Protein AF-A0A1Y5EM41-F1 (afdb_monomer_lite)

Sequence (152 aa):
MKKILISSCFLGERVRYNGVVKPLVNKLLQQWQKQGRLISICPEVISGLAVPRSPAEIDPNTKQVITIDSIDVTEQFAKGAKIALRLCQQHNIQLALLKESSPSCGSNTIYDGTFRQQKIIGEGVTTKLLREHGIIVFCENSIEELAAQIDK

Radius of gyration: 14.64 Å; chains: 1; bounding box: 35×31×38 Å

pLDDT: mean 97.43, std 2.23, range [81.0, 98.88]

InterPro domains:
  IPR007553 2-thiouracil desulfurase [PF04463] (4-141)

Foldseek 3Di:
DAAAEEECLQVQDQQEQASDRDHNDDPVVVVCVVVVRYDYADLLVVLPHDVNHAAWFQAPPPRFIAGPVRDTPRVSLLNSLVVSLVVCVVRVHQEYEFADQHLRGHQQWHAHRPPPRDIDGDGHNNNVSSVVVNRHYHYSVCVVVVVVPRVD

Organism: Colwellia psychrerythraea (NCBI:txid28229)

Structure (mmCIF, N/CA/C/O backbone):
data_AF-A0A1Y5EM41-F1
#
_entry.id   AF-A0A1Y5EM41-F1
#
loop_
_atom_site.group_PDB
_atom_site.id
_atom_site.type_symbol
_atom_site.label_atom_id
_atom_site.label_alt_id
_atom_site.label_comp_id
_atom_site.label_asym_id
_atom_site.label_entity_id
_atom_site.label_seq_id
_atom_site.pdbx_PDB_ins_code
_atom_site.Cartn_x
_atom_site.Cartn_y
_atom_site.Cartn_z
_atom_site.occupancy
_atom_site.B_iso_or_equiv
_atom_site.auth_seq_id
_atom_site.auth_comp_id
_atom_site.auth_asym_id
_atom_site.auth_atom_id
_atom_site.pdbx_PDB_model_num
ATOM 1 N N . MET A 1 1 ? -18.263 5.853 13.865 1.00 84.50 1 MET A N 1
ATOM 2 C CA . MET A 1 1 ? -17.061 5.017 14.082 1.00 84.50 1 MET A CA 1
ATOM 3 C C . MET A 1 1 ? -16.176 5.124 12.850 1.00 84.50 1 MET A C 1
ATOM 5 O O . MET A 1 1 ? -16.690 4.905 11.758 1.00 84.50 1 MET A O 1
ATOM 9 N N . LYS A 1 2 ? -14.903 5.513 13.003 1.00 94.12 2 LYS A N 1
ATOM 10 C CA . LY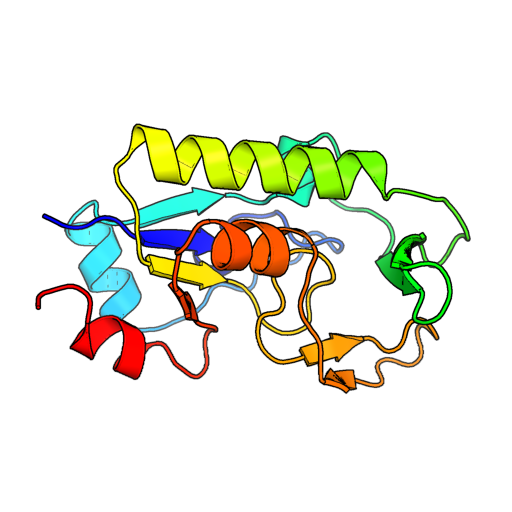S A 1 2 ? -13.991 5.701 11.863 1.00 94.12 2 LYS A CA 1
ATOM 11 C C . LYS A 1 2 ? -13.587 4.353 11.258 1.00 94.12 2 LYS A C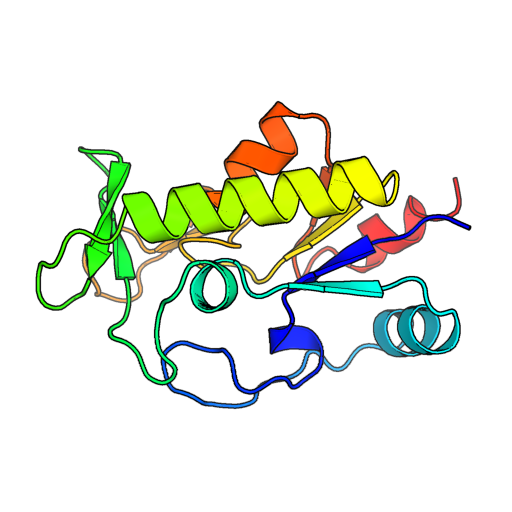 1
ATOM 13 O O . LYS A 1 2 ? -13.399 3.376 11.983 1.00 94.12 2 LYS A O 1
ATOM 18 N N . LYS A 1 3 ? -13.490 4.310 9.928 1.00 98.00 3 LYS A N 1
ATOM 19 C CA . LYS A 1 3 ? -13.042 3.143 9.158 1.00 98.00 3 LYS A CA 1
ATOM 20 C C . LYS A 1 3 ? -11.582 3.311 8.729 1.00 98.00 3 LYS A C 1
ATOM 22 O O . LYS A 1 3 ? -11.105 4.437 8.612 1.00 98.00 3 LYS A O 1
ATOM 27 N N . ILE A 1 4 ? -10.905 2.191 8.487 1.00 98.69 4 ILE A N 1
ATOM 28 C CA . ILE A 1 4 ? -9.518 2.109 8.019 1.00 98.69 4 ILE A CA 1
ATOM 29 C C . ILE A 1 4 ? -9.502 1.370 6.685 1.00 98.69 4 ILE A C 1
ATOM 31 O O . ILE A 1 4 ? -10.062 0.275 6.582 1.00 98.69 4 ILE A O 1
ATOM 35 N N . LEU A 1 5 ? -8.820 1.927 5.686 1.00 98.81 5 LEU A N 1
ATOM 36 C CA . LEU A 1 5 ? -8.478 1.173 4.483 1.00 98.81 5 LEU A CA 1
ATOM 37 C C . LEU A 1 5 ? -7.286 0.268 4.802 1.00 98.81 5 LEU A C 1
ATOM 39 O O . LEU A 1 5 ? -6.268 0.752 5.286 1.00 98.81 5 LEU A O 1
ATOM 43 N N . ILE A 1 6 ? -7.373 -1.029 4.527 1.00 98.75 6 ILE A N 1
ATOM 44 C CA . ILE A 1 6 ? -6.300 -1.970 4.858 1.00 98.75 6 ILE A CA 1
ATOM 45 C C . ILE A 1 6 ? -5.876 -2.817 3.663 1.00 98.75 6 ILE A C 1
ATOM 47 O O . ILE A 1 6 ? -6.703 -3.267 2.869 1.00 98.75 6 ILE A O 1
ATOM 51 N N . SER A 1 7 ? -4.572 -3.088 3.556 1.00 98.62 7 SER A N 1
ATOM 52 C CA . SER A 1 7 ? -4.078 -4.096 2.616 1.00 98.62 7 SER A CA 1
ATOM 53 C C . SER A 1 7 ? -4.638 -5.476 2.973 1.00 98.62 7 SER A C 1
ATOM 55 O O . SER A 1 7 ? -4.302 -6.049 4.004 1.00 98.62 7 SER A O 1
ATOM 57 N N . SER A 1 8 ? -5.455 -6.034 2.086 1.00 97.94 8 SER A N 1
ATOM 58 C CA . SER A 1 8 ? -6.081 -7.368 2.181 1.00 97.94 8 SER A CA 1
ATOM 59 C C . SER A 1 8 ? -5.104 -8.505 2.508 1.00 97.94 8 SER A C 1
ATOM 61 O O . SER A 1 8 ? -5.461 -9.443 3.218 1.00 97.94 8 SER A O 1
ATOM 63 N N . CYS A 1 9 ? -3.834 -8.405 2.091 1.00 96.94 9 CYS A N 1
ATOM 64 C CA . CYS A 1 9 ? -2.812 -9.389 2.462 1.00 96.94 9 CYS A CA 1
ATOM 65 C C . CYS A 1 9 ? -2.593 -9.493 3.982 1.00 96.94 9 CYS A C 1
ATOM 67 O O . CYS A 1 9 ? -2.224 -10.562 4.464 1.00 96.94 9 CYS A O 1
ATOM 69 N N . PHE A 1 10 ? -2.845 -8.422 4.745 1.00 98.06 10 PHE A N 1
ATOM 70 C CA . PHE A 1 10 ? -2.793 -8.450 6.208 1.00 98.06 10 PHE A CA 1
ATOM 71 C C . PHE A 1 10 ? -3.934 -9.249 6.830 1.00 98.06 10 PHE A C 1
ATOM 73 O O . PHE A 1 10 ? -3.749 -9.807 7.907 1.00 98.06 10 PHE A O 1
ATOM 80 N N . LEU A 1 11 ? -5.070 -9.357 6.140 1.00 97.12 11 LEU A N 1
ATOM 81 C CA . LEU A 1 11 ? -6.235 -10.122 6.586 1.00 97.12 11 LEU A CA 1
ATOM 82 C C . LEU A 1 11 ? -6.173 -11.602 6.186 1.00 97.12 11 LEU A C 1
ATOM 84 O O . LEU A 1 11 ? -7.120 -12.344 6.418 1.00 97.12 11 LEU A O 1
ATOM 88 N N . GLY A 1 12 ? -5.060 -12.045 5.594 1.00 96.00 12 GLY A N 1
ATOM 89 C CA . GLY A 1 12 ? -4.878 -13.433 5.172 1.00 96.00 12 GLY A CA 1
ATOM 90 C C . GLY A 1 12 ? -5.462 -13.752 3.796 1.00 96.00 12 GLY A C 1
ATOM 91 O O . GLY A 1 12 ? -5.488 -14.917 3.408 1.00 96.00 12 GLY A O 1
ATOM 92 N N . GLU A 1 13 ? -5.886 -12.746 3.028 1.00 96.38 13 GLU A N 1
ATOM 93 C CA . GLU A 1 13 ? -6.340 -12.966 1.657 1.00 96.38 13 GLU A CA 1
ATOM 94 C C . GLU A 1 13 ? -5.170 -13.384 0.746 1.00 96.38 13 GLU A C 1
ATOM 96 O O . GLU A 1 13 ? -4.042 -12.877 0.841 1.00 96.38 13 GLU A O 1
ATOM 101 N N . ARG A 1 14 ? -5.435 -14.313 -0.181 1.00 97.25 14 ARG A N 1
ATOM 102 C CA . ARG A 1 14 ? -4.441 -14.838 -1.127 1.00 97.25 14 ARG A CA 1
ATOM 103 C C . ARG A 1 14 ? -4.249 -13.883 -2.310 1.00 97.25 14 ARG A C 1
ATOM 105 O O . ARG A 1 14 ? -4.698 -14.161 -3.412 1.00 97.25 14 ARG A O 1
ATOM 112 N N . VAL A 1 15 ? -3.587 -12.751 -2.065 1.00 97.69 15 VAL A N 1
ATOM 113 C CA . VAL A 1 15 ? -3.473 -11.631 -3.033 1.00 97.69 15 VAL A CA 1
ATOM 114 C C . VAL A 1 15 ? -2.041 -11.167 -3.326 1.00 97.69 15 VAL A C 1
ATOM 116 O O . VAL A 1 15 ? -1.811 -10.352 -4.226 1.00 97.69 15 VAL A O 1
ATOM 119 N N . ARG A 1 16 ? -1.052 -11.667 -2.572 1.00 97.12 16 ARG A N 1
ATOM 120 C CA . ARG A 1 16 ? 0.370 -11.359 -2.808 1.00 97.12 16 ARG A CA 1
ATOM 121 C C . ARG A 1 16 ? 0.802 -11.874 -4.180 1.00 97.12 16 ARG A C 1
ATOM 123 O O . ARG A 1 16 ? 0.275 -12.879 -4.644 1.00 97.12 16 ARG A O 1
ATOM 130 N N . TYR A 1 17 ? 1.797 -11.227 -4.789 1.00 96.31 17 TYR A N 1
ATOM 131 C CA . TYR A 1 17 ? 2.265 -11.575 -6.137 1.00 96.31 17 TYR A CA 1
ATOM 132 C C . TYR A 1 17 ? 2.647 -13.060 -6.283 1.00 96.31 17 TYR A C 1
ATOM 134 O O . TYR A 1 17 ? 2.362 -13.676 -7.297 1.00 96.31 17 TYR A O 1
ATOM 142 N N . ASN A 1 18 ? 3.204 -13.669 -5.234 1.00 96.25 18 ASN A N 1
ATOM 143 C CA . ASN A 1 18 ? 3.599 -15.078 -5.202 1.00 96.25 18 ASN A CA 1
ATOM 144 C C . ASN A 1 18 ? 2.497 -16.031 -4.699 1.00 96.25 18 ASN A C 1
ATOM 146 O O . ASN A 1 18 ? 2.764 -17.201 -4.439 1.00 96.25 18 ASN A O 1
ATOM 150 N N . GLY A 1 19 ? 1.279 -15.536 -4.468 1.00 95.88 19 GLY A N 1
ATOM 151 C CA . GLY A 1 19 ? 0.164 -16.326 -3.946 1.00 95.88 19 GLY A CA 1
ATOM 152 C C . GLY A 1 19 ? 0.349 -16.846 -2.515 1.00 95.88 19 GLY A C 1
ATOM 153 O O . GLY A 1 19 ? -0.458 -17.666 -2.077 1.00 95.88 19 GLY A O 1
ATOM 154 N N . VAL A 1 20 ? 1.378 -16.394 -1.786 1.00 96.31 20 VAL A N 1
ATOM 155 C CA . VAL A 1 20 ? 1.611 -16.765 -0.383 1.00 96.31 20 VAL A CA 1
ATOM 156 C C . VAL 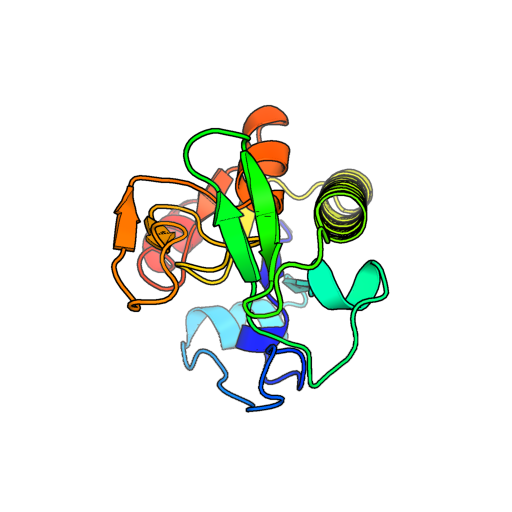A 1 20 ? 0.677 -15.971 0.522 1.00 96.31 20 VAL A C 1
ATOM 158 O O . VAL A 1 20 ? 0.607 -14.744 0.443 1.00 96.31 20 VAL A O 1
ATOM 161 N N . VAL A 1 21 ? 0.017 -16.664 1.443 1.00 96.44 21 VAL A N 1
ATOM 162 C CA . VAL A 1 21 ? -0.769 -16.050 2.516 1.00 96.44 21 VAL A CA 1
ATOM 163 C C . VAL A 1 21 ? 0.166 -15.713 3.678 1.00 96.44 21 VAL A C 1
ATOM 165 O O . VAL A 1 21 ? 0.844 -16.587 4.211 1.00 96.44 21 VAL A O 1
ATOM 168 N N . LYS A 1 22 ? 0.251 -14.430 4.048 1.00 93.94 22 LYS A N 1
ATOM 169 C CA . LYS A 1 22 ? 1.078 -13.952 5.168 1.00 93.94 22 LYS A CA 1
ATOM 170 C C . LYS A 1 22 ? 0.336 -12.839 5.925 1.00 93.94 22 LYS A C 1
ATOM 172 O O . LYS A 1 22 ? 0.613 -11.667 5.664 1.00 93.94 22 LYS A O 1
ATOM 177 N N . PRO A 1 23 ? -0.626 -13.194 6.797 1.00 96.00 23 PRO A N 1
ATOM 178 C CA . PRO A 1 23 ? -1.414 -12.221 7.544 1.00 96.00 23 PRO A CA 1
ATOM 179 C C . PRO A 1 23 ? -0.552 -11.448 8.545 1.00 96.00 23 PRO A C 1
ATOM 181 O O . PRO A 1 23 ? 0.485 -11.934 9.004 1.00 96.00 23 PRO A O 1
ATOM 184 N N . LEU A 1 24 ? -1.011 -10.252 8.911 1.00 96.50 24 LEU A N 1
ATOM 185 C CA . LEU A 1 24 ? -0.449 -9.494 10.023 1.00 96.50 24 LEU A CA 1
ATOM 186 C C . LEU A 1 24 ? -1.121 -9.963 11.313 1.00 96.50 24 LEU A C 1
ATOM 188 O O . LEU A 1 24 ? -2.324 -9.794 11.493 1.00 96.50 24 LEU A O 1
ATOM 192 N N . VAL A 1 25 ? -0.349 -10.546 12.226 1.00 95.62 25 VAL A N 1
ATOM 193 C CA . VAL A 1 25 ? -0.866 -10.986 13.527 1.00 95.62 25 VAL A CA 1
ATOM 194 C C . VAL A 1 25 ? -0.701 -9.847 14.530 1.00 95.62 25 VAL A C 1
ATOM 196 O O . VAL A 1 25 ? 0.394 -9.610 15.029 1.00 95.62 25 VAL A O 1
ATOM 199 N N . ASN A 1 26 ? -1.785 -9.124 14.814 1.00 96.81 26 ASN A N 1
ATOM 200 C CA . ASN A 1 26 ? -1.796 -8.029 15.787 1.00 96.81 26 ASN A CA 1
ATOM 201 C C . ASN A 1 26 ? -3.165 -7.932 16.497 1.00 96.81 26 ASN A C 1
ATOM 203 O O . ASN A 1 26 ? -4.211 -8.106 15.868 1.00 96.81 26 ASN A O 1
ATOM 207 N N . LYS A 1 27 ? -3.168 -7.654 17.811 1.00 97.06 27 LYS A N 1
ATOM 208 C CA . LYS A 1 27 ? -4.394 -7.557 18.629 1.00 97.06 27 LYS A CA 1
ATOM 209 C C . LYS A 1 27 ? -5.306 -6.397 18.207 1.00 97.06 27 LYS A C 1
ATOM 211 O O . LYS A 1 27 ? -6.520 -6.584 18.159 1.00 97.06 27 LYS A O 1
ATOM 216 N N . LEU A 1 28 ? -4.739 -5.241 17.855 1.00 97.12 28 LEU A N 1
ATOM 217 C CA . LEU A 1 28 ? -5.489 -4.079 17.361 1.00 97.12 28 LEU A CA 1
ATOM 218 C C . LEU A 1 28 ? -6.233 -4.422 16.074 1.00 97.12 28 LEU A C 1
ATOM 220 O O . LEU A 1 28 ? -7.410 -4.104 15.926 1.00 97.12 28 LEU A O 1
ATOM 224 N N . LEU A 1 29 ? -5.574 -5.154 15.173 1.00 96.69 29 LEU A N 1
ATOM 225 C CA . LEU A 1 29 ? -6.187 -5.583 13.924 1.00 96.69 29 LEU A CA 1
ATOM 226 C C . LEU A 1 29 ? -7.400 -6.494 14.168 1.00 96.69 29 LEU A C 1
ATOM 228 O O . LEU A 1 29 ? -8.464 -6.273 13.592 1.00 96.69 29 LEU A O 1
ATOM 232 N N . GLN A 1 30 ? -7.265 -7.475 15.068 1.00 96.38 30 GLN A N 1
ATOM 233 C CA . GLN A 1 30 ? -8.374 -8.353 15.461 1.00 96.38 30 GLN A CA 1
ATOM 234 C C . GLN A 1 30 ? -9.534 -7.566 16.085 1.00 96.38 30 GLN A C 1
ATOM 236 O O . GLN A 1 30 ? -10.701 -7.851 15.811 1.00 96.38 30 GLN A O 1
ATOM 241 N N . GLN A 1 31 ? -9.226 -6.568 16.914 1.00 97.12 31 GLN A N 1
ATOM 242 C CA . GLN A 1 31 ? -10.222 -5.683 17.507 1.00 97.12 31 GLN A CA 1
ATOM 243 C C . GLN A 1 31 ? -10.965 -4.879 16.432 1.00 97.12 31 GLN A C 1
ATOM 245 O O . GLN A 1 31 ? -12.194 -4.913 16.392 1.00 97.12 31 GLN A O 1
ATOM 250 N N . TRP A 1 32 ? -10.248 -4.206 15.530 1.00 97.81 32 TRP A N 1
ATOM 251 C CA . TRP A 1 32 ? -10.854 -3.424 14.450 1.00 97.81 32 TRP A CA 1
ATOM 252 C C . TRP A 1 32 ? -11.680 -4.284 13.493 1.00 97.81 32 TRP A C 1
ATOM 254 O O . TRP A 1 32 ? -12.716 -3.830 13.004 1.00 97.81 32 TRP A O 1
ATOM 264 N N . GLN A 1 33 ? -11.275 -5.537 13.267 1.00 96.69 33 GLN A N 1
ATOM 265 C CA . GLN A 1 33 ? -12.052 -6.496 12.489 1.00 96.69 33 GLN A CA 1
ATOM 266 C C . GLN A 1 33 ? -13.376 -6.848 13.182 1.00 96.69 33 GLN A C 1
ATOM 268 O O . GLN A 1 33 ? -14.425 -6.747 12.551 1.00 96.69 33 GLN A O 1
ATOM 273 N N . LYS A 1 34 ? -13.359 -7.183 14.482 1.00 97.31 34 LYS A N 1
ATOM 274 C CA . LYS A 1 34 ? -14.586 -7.444 15.267 1.00 97.31 34 LYS A CA 1
ATOM 275 C C . LYS A 1 34 ? -15.522 -6.237 15.314 1.00 97.31 34 LYS A C 1
ATOM 277 O O . LYS A 1 34 ? -16.734 -6.394 15.354 1.00 97.31 34 LYS A O 1
ATOM 282 N N . GLN A 1 35 ? -14.953 -5.037 15.299 1.00 97.00 35 GLN A N 1
ATOM 283 C CA . GLN A 1 35 ? -15.703 -3.786 15.263 1.00 97.00 35 GLN A CA 1
ATOM 284 C C . GLN A 1 35 ? -16.230 -3.439 13.861 1.00 97.00 35 GLN A C 1
ATOM 286 O O . GLN A 1 35 ? -16.968 -2.473 13.733 1.00 97.00 35 GLN A O 1
ATOM 291 N N . GLY A 1 36 ? -15.853 -4.157 12.797 1.00 97.31 36 GLY A N 1
ATOM 292 C CA . GLY A 1 36 ? -16.257 -3.810 11.428 1.00 97.31 36 GLY A CA 1
ATOM 293 C C . GLY A 1 36 ? -15.644 -2.498 10.915 1.00 97.31 36 GLY A C 1
ATOM 294 O O . GLY A 1 36 ? -16.241 -1.815 10.082 1.00 97.31 36 GLY A O 1
ATOM 295 N N . ARG A 1 37 ? -14.463 -2.111 11.421 1.00 97.88 37 ARG A N 1
ATOM 296 C CA . ARG A 1 37 ? -13.762 -0.872 11.028 1.00 97.88 37 ARG A CA 1
ATOM 297 C C . ARG A 1 37 ? -12.941 -1.012 9.746 1.00 97.88 37 ARG A C 1
ATOM 299 O O . ARG A 1 37 ? -12.524 -0.002 9.191 1.00 97.88 37 ARG A O 1
ATOM 306 N N . LEU A 1 38 ? -12.678 -2.230 9.285 1.00 98.38 38 LEU A N 1
ATOM 307 C CA . LEU A 1 38 ? -11.733 -2.486 8.199 1.00 98.38 38 LEU A CA 1
ATOM 308 C C . LEU A 1 38 ? -12.438 -2.563 6.844 1.00 98.38 38 LEU A C 1
ATOM 310 O O . LEU A 1 38 ? -13.368 -3.346 6.672 1.00 98.38 38 LEU A O 1
ATOM 314 N N . ILE A 1 39 ? -11.952 -1.785 5.878 1.00 98.56 39 ILE A N 1
ATOM 315 C CA . ILE A 1 39 ? -12.290 -1.913 4.458 1.00 98.56 39 ILE A CA 1
ATOM 316 C C . ILE A 1 39 ? -11.043 -2.437 3.747 1.00 98.56 39 ILE A C 1
ATOM 318 O O . ILE A 1 39 ? -10.033 -1.736 3.672 1.00 98.56 39 ILE A O 1
ATOM 322 N N . SER A 1 40 ? -11.080 -3.688 3.286 1.00 98.06 40 SER A N 1
ATOM 323 C CA . SER A 1 40 ? -9.918 -4.337 2.676 1.00 98.06 40 SER A CA 1
ATOM 324 C C . SER A 1 40 ? -9.793 -4.032 1.186 1.00 98.06 40 SER A C 1
ATOM 326 O O . SER A 1 40 ? -10.781 -3.845 0.477 1.00 98.06 40 SER A O 1
ATOM 328 N N . ILE A 1 41 ? -8.551 -3.970 0.706 1.00 98.62 41 ILE A N 1
ATOM 329 C CA . ILE A 1 41 ? -8.244 -3.842 -0.719 1.00 98.62 41 ILE A CA 1
ATOM 330 C C . ILE A 1 41 ? -6.903 -4.496 -1.059 1.00 98.62 41 ILE A C 1
ATOM 332 O O . ILE A 1 41 ? -5.950 -4.466 -0.280 1.00 98.62 41 ILE A O 1
ATOM 336 N N . CYS A 1 42 ? -6.800 -5.096 -2.243 1.00 98.62 42 CYS A N 1
ATOM 337 C CA . CYS A 1 42 ? -5.527 -5.277 -2.939 1.00 98.62 42 CYS A CA 1
ATOM 338 C C . CYS A 1 42 ? -5.573 -4.411 -4.204 1.00 98.62 42 CYS A C 1
ATOM 340 O O . CYS A 1 42 ? -6.293 -4.785 -5.132 1.00 98.62 42 CYS A O 1
ATOM 342 N N . PRO A 1 43 ? -4.851 -3.275 -4.266 1.00 98.50 43 PRO A N 1
ATOM 343 C CA . PRO A 1 43 ? -4.936 -2.379 -5.422 1.00 98.50 43 PRO A CA 1
ATOM 344 C C . PRO A 1 43 ? -4.536 -3.067 -6.734 1.00 98.50 43 PRO A C 1
ATOM 346 O O . PRO A 1 43 ? -5.129 -2.812 -7.774 1.00 98.50 43 PRO A O 1
ATOM 349 N N . GLU A 1 44 ? -3.579 -3.990 -6.664 1.00 98.50 44 GLU A N 1
ATOM 350 C CA . GLU A 1 44 ? -3.085 -4.769 -7.802 1.00 98.50 44 GLU A CA 1
ATOM 351 C C . GLU A 1 44 ? -4.137 -5.759 -8.334 1.00 98.50 44 GLU A C 1
ATOM 353 O O . GLU A 1 44 ? -4.366 -5.840 -9.536 1.00 98.50 44 GLU A O 1
ATOM 358 N N . VAL A 1 45 ? -4.821 -6.498 -7.453 1.00 98.44 45 VAL A N 1
ATOM 359 C CA . VAL A 1 45 ? -5.818 -7.498 -7.879 1.00 98.44 45 VAL A CA 1
ATOM 360 C C . VAL A 1 45 ? -7.107 -6.830 -8.349 1.00 98.44 45 VAL A C 1
ATOM 362 O O . VAL A 1 45 ? -7.641 -7.196 -9.392 1.00 98.44 45 VAL A O 1
ATOM 365 N N . ILE A 1 46 ? -7.591 -5.808 -7.633 1.00 97.94 46 ILE A N 1
ATOM 366 C CA . ILE A 1 46 ? -8.844 -5.124 -7.996 1.00 97.94 46 ILE A CA 1
ATOM 367 C C . ILE A 1 46 ? -8.736 -4.379 -9.336 1.00 97.94 46 ILE A C 1
ATOM 369 O O . ILE A 1 46 ? -9.746 -4.108 -9.985 1.00 97.94 46 ILE A O 1
ATOM 373 N N . SER A 1 47 ? -7.518 -4.043 -9.771 1.00 97.25 47 SER A N 1
ATOM 374 C CA . SER A 1 47 ? -7.286 -3.422 -11.073 1.00 97.25 47 SER A CA 1
ATOM 375 C C . SER A 1 47 ? -7.197 -4.421 -12.228 1.00 97.25 47 SER A C 1
ATOM 377 O O . SER A 1 47 ? -7.369 -3.998 -13.378 1.00 97.25 47 SER A O 1
ATOM 379 N N . GLY A 1 48 ? -7.034 -5.716 -11.930 1.00 96.69 48 GLY A N 1
ATOM 380 C CA . GLY A 1 48 ? -7.049 -6.817 -12.894 1.00 96.69 48 GLY A CA 1
ATOM 381 C C . GLY A 1 48 ? -5.784 -7.678 -12.925 1.00 96.69 48 GLY A C 1
ATOM 382 O O . GLY A 1 48 ? -5.705 -8.566 -13.770 1.00 96.69 48 GLY A O 1
ATOM 383 N N . LEU A 1 49 ? -4.790 -7.449 -12.054 1.00 97.31 49 LEU A N 1
ATOM 384 C CA . LEU A 1 49 ? -3.595 -8.300 -12.025 1.00 97.31 49 LEU A CA 1
ATOM 385 C C . LEU A 1 49 ? -3.889 -9.661 -11.380 1.00 97.31 49 LEU A C 1
ATOM 387 O O . LEU A 1 49 ? -4.607 -9.765 -10.385 1.00 97.31 49 LEU A O 1
ATOM 391 N N . ALA A 1 50 ? -3.282 -10.709 -11.936 1.00 97.62 50 ALA A N 1
ATOM 392 C CA . ALA A 1 50 ? -3.472 -12.082 -11.488 1.00 97.62 50 ALA A CA 1
ATOM 393 C C . ALA A 1 50 ? -2.822 -12.382 -10.120 1.00 97.62 50 ALA A C 1
ATOM 395 O O . ALA A 1 50 ? -2.020 -11.614 -9.565 1.00 97.62 50 ALA A O 1
ATOM 396 N N . VAL A 1 51 ? -3.170 -13.552 -9.581 1.00 97.31 51 VAL A N 1
ATOM 397 C CA . VAL A 1 51 ? -2.477 -14.193 -8.462 1.00 97.31 51 VAL A CA 1
ATOM 398 C C . VAL A 1 51 ? -2.213 -15.659 -8.842 1.00 97.31 51 VAL A C 1
ATOM 400 O O . VAL A 1 51 ? -3.175 -16.417 -8.961 1.00 97.31 51 VAL A O 1
ATOM 403 N N . PRO A 1 52 ? -0.950 -16.095 -9.001 1.00 97.12 52 PRO A N 1
ATOM 404 C CA . PRO A 1 52 ? 0.272 -15.299 -8.901 1.00 97.12 52 PRO A CA 1
ATOM 405 C C . PRO A 1 52 ? 0.456 -14.326 -10.084 1.00 97.12 52 PRO A C 1
ATOM 407 O O . PRO A 1 52 ? -0.245 -14.408 -11.088 1.00 97.12 52 PRO A O 1
ATOM 410 N N . ARG A 1 53 ? 1.407 -13.400 -9.947 1.00 97.75 53 ARG A N 1
ATOM 411 C CA . ARG A 1 53 ? 1.879 -12.461 -10.980 1.00 97.75 53 ARG A CA 1
ATOM 412 C C . ARG A 1 53 ? 3.373 -12.198 -10.798 1.00 97.75 53 ARG A C 1
ATOM 414 O O . ARG A 1 53 ? 3.894 -12.374 -9.692 1.00 97.75 53 ARG A O 1
ATOM 421 N N . SER A 1 54 ? 4.037 -11.741 -11.853 1.00 97.69 54 SER A N 1
ATOM 422 C CA . SER A 1 54 ? 5.445 -11.349 -11.793 1.00 97.69 54 SER A CA 1
ATOM 423 C C . SER A 1 54 ? 5.667 -10.221 -10.773 1.00 97.69 54 SER A C 1
ATOM 425 O O . SER A 1 54 ? 4.820 -9.327 -10.659 1.00 97.69 54 SER A O 1
ATOM 427 N N . PRO A 1 55 ? 6.779 -10.241 -10.009 1.00 97.75 55 PRO A N 1
ATOM 428 C CA . PRO A 1 55 ? 7.189 -9.103 -9.194 1.00 97.75 55 PRO A CA 1
ATOM 429 C C . PRO A 1 55 ? 7.296 -7.844 -10.051 1.00 97.75 55 PRO A C 1
ATOM 431 O O . PRO A 1 55 ? 7.757 -7.914 -11.190 1.00 97.75 55 PRO A O 1
ATOM 434 N N . ALA A 1 56 ? 6.911 -6.707 -9.483 1.00 98.44 56 ALA A N 1
ATOM 435 C CA . ALA A 1 56 ? 7.062 -5.406 -10.110 1.00 98.44 56 ALA A CA 1
ATOM 436 C C . ALA A 1 56 ? 7.722 -4.424 -9.144 1.00 98.44 56 ALA A C 1
ATOM 438 O O . ALA A 1 56 ? 7.540 -4.526 -7.928 1.00 98.44 56 ALA A O 1
ATOM 439 N N . GLU A 1 57 ? 8.477 -3.481 -9.690 1.00 98.69 57 GLU A N 1
ATOM 440 C CA . GLU A 1 57 ? 9.139 -2.404 -8.959 1.00 98.69 57 GLU A CA 1
ATOM 441 C C . GLU A 1 57 ? 8.901 -1.076 -9.691 1.00 98.69 57 GLU A C 1
ATOM 443 O O . GLU A 1 57 ? 8.537 -1.055 -10.868 1.00 98.69 57 GLU A O 1
ATOM 448 N N . ILE A 1 58 ? 9.035 0.040 -8.974 1.00 98.62 58 ILE A N 1
ATOM 449 C CA . ILE A 1 58 ? 8.913 1.372 -9.575 1.00 98.62 58 ILE A CA 1
ATOM 450 C C . ILE A 1 58 ? 10.281 1.742 -10.140 1.00 98.62 58 ILE A C 1
ATOM 452 O O . ILE A 1 58 ? 11.254 1.788 -9.389 1.00 98.62 58 ILE A O 1
ATOM 456 N N . ASP A 1 59 ? 10.351 2.047 -11.432 1.00 97.62 59 ASP A N 1
ATOM 457 C CA . ASP A 1 59 ? 11.570 2.558 -12.048 1.00 97.62 59 ASP A CA 1
ATOM 458 C C . ASP A 1 59 ? 11.919 3.934 -11.440 1.00 97.62 59 ASP A C 1
ATOM 460 O O . ASP A 1 59 ? 11.089 4.857 -11.450 1.00 97.62 59 ASP A O 1
ATOM 464 N N . PRO A 1 60 ? 13.133 4.115 -10.890 1.00 94.19 60 PRO A N 1
ATOM 465 C CA . PRO A 1 60 ? 13.497 5.343 -10.195 1.00 94.19 60 PRO A CA 1
ATOM 466 C C . PRO A 1 60 ? 13.596 6.559 -11.126 1.00 94.19 60 PRO A C 1
ATOM 468 O O . PRO A 1 60 ? 13.420 7.684 -10.647 1.00 94.19 60 PRO A O 1
ATOM 471 N N . ASN A 1 61 ? 13.824 6.355 -12.424 1.00 95.06 61 ASN A N 1
ATOM 472 C CA . ASN A 1 61 ? 14.000 7.406 -13.422 1.00 95.06 61 ASN A CA 1
ATOM 473 C C . ASN A 1 61 ? 12.671 7.778 -14.086 1.00 95.06 61 ASN A C 1
ATOM 475 O O . ASN A 1 61 ? 12.325 8.956 -14.143 1.00 95.06 61 ASN A O 1
ATOM 479 N N . THR A 1 62 ? 11.908 6.788 -14.560 1.00 96.62 62 THR A N 1
ATOM 480 C CA . THR A 1 62 ? 10.674 7.019 -15.333 1.00 96.62 62 THR A CA 1
ATOM 481 C C . THR A 1 62 ? 9.417 7.066 -14.471 1.00 96.62 62 THR A C 1
ATOM 483 O O . THR A 1 62 ? 8.393 7.582 -14.912 1.00 96.62 62 THR A O 1
ATOM 486 N N . LYS A 1 63 ? 9.483 6.548 -13.236 1.00 96.25 63 LYS A N 1
ATOM 487 C CA . LYS A 1 63 ? 8.340 6.349 -12.324 1.00 96.25 63 LYS A CA 1
ATOM 488 C C . LYS A 1 63 ? 7.289 5.358 -12.836 1.00 96.25 63 LYS A C 1
ATOM 490 O O . LYS A 1 63 ? 6.222 5.252 -12.231 1.00 96.25 63 LYS A O 1
ATOM 495 N N . GLN A 1 64 ? 7.584 4.625 -13.908 1.00 98.44 64 GLN A N 1
ATOM 496 C CA . GLN A 1 64 ? 6.752 3.516 -14.368 1.00 98.44 64 GLN A CA 1
ATOM 497 C C . GLN A 1 64 ? 6.844 2.344 -13.393 1.00 98.44 64 GLN A C 1
ATOM 499 O O . GLN A 1 64 ? 7.844 2.173 -12.698 1.00 98.44 64 GLN A O 1
ATOM 504 N N . VAL A 1 65 ? 5.801 1.522 -13.348 1.00 98.62 65 VAL A N 1
ATOM 505 C CA . VAL A 1 65 ? 5.818 0.252 -12.623 1.00 98.62 65 VAL A CA 1
ATOM 506 C C . VAL A 1 65 ? 6.128 -0.849 -13.623 1.00 98.62 65 VAL A C 1
ATOM 508 O O . VAL A 1 65 ? 5.294 -1.167 -14.468 1.00 98.62 65 VAL A O 1
ATOM 511 N N . ILE A 1 66 ? 7.325 -1.419 -13.527 1.00 98.56 66 ILE A N 1
ATOM 512 C CA . ILE A 1 66 ? 7.839 -2.411 -14.472 1.00 98.56 66 ILE A CA 1
ATOM 513 C C . ILE A 1 66 ? 7.947 -3.760 -13.763 1.00 98.56 66 ILE A C 1
ATOM 515 O O . ILE A 1 66 ? 8.343 -3.830 -12.599 1.00 98.56 66 ILE A O 1
ATOM 519 N N . THR A 1 67 ? 7.563 -4.845 -14.433 1.00 98.50 67 THR A N 1
ATOM 520 C CA . THR A 1 67 ? 7.759 -6.208 -13.920 1.00 98.50 67 THR A CA 1
ATOM 521 C C . THR A 1 67 ? 9.195 -6.681 -14.121 1.00 98.50 67 THR A C 1
ATOM 523 O O . THR A 1 67 ? 9.889 -6.182 -14.999 1.00 98.50 67 THR A O 1
ATOM 526 N N . ILE A 1 68 ? 9.614 -7.736 -13.417 1.00 97.81 68 ILE A N 1
ATOM 527 C CA . ILE A 1 68 ? 10.926 -8.369 -13.659 1.00 97.81 68 ILE A CA 1
ATOM 528 C C . ILE A 1 68 ? 11.096 -8.863 -15.108 1.00 97.81 68 ILE A C 1
ATOM 530 O O . ILE A 1 68 ? 12.206 -8.894 -15.625 1.00 97.81 68 ILE A O 1
ATOM 534 N N . ASP A 1 69 ? 9.985 -9.180 -15.780 1.00 97.25 69 ASP A N 1
ATOM 535 C CA . ASP A 1 69 ? 9.945 -9.574 -17.194 1.00 97.25 69 ASP A CA 1
ATOM 536 C C . ASP A 1 69 ? 9.901 -8.372 -18.167 1.00 97.25 69 ASP A C 1
ATOM 538 O O . ASP A 1 69 ? 9.555 -8.529 -19.335 1.00 97.25 69 ASP A O 1
ATOM 542 N N . SER A 1 70 ? 10.211 -7.158 -17.692 1.00 97.38 70 SER A N 1
ATOM 543 C CA . SER A 1 70 ? 10.228 -5.907 -18.472 1.00 97.38 70 SER A CA 1
ATOM 544 C C . SER A 1 70 ? 8.879 -5.483 -19.075 1.00 97.38 70 SER A C 1
ATOM 546 O O . SER A 1 70 ? 8.836 -4.803 -20.100 1.00 97.38 70 SER A O 1
ATOM 548 N N . ILE A 1 71 ? 7.765 -5.860 -18.444 1.00 98.12 71 ILE A N 1
ATOM 549 C CA . ILE A 1 71 ? 6.413 -5.456 -18.845 1.00 98.12 71 ILE A CA 1
ATOM 550 C C . ILE A 1 71 ? 6.008 -4.214 -18.049 1.00 98.12 71 ILE A C 1
ATOM 552 O O . ILE A 1 71 ? 6.094 -4.204 -16.820 1.00 98.12 71 ILE A O 1
ATOM 556 N N . ASP A 1 72 ? 5.526 -3.182 -18.741 1.00 98.44 72 ASP A N 1
ATOM 557 C CA . ASP A 1 72 ? 4.936 -2.004 -18.103 1.00 98.44 72 ASP A CA 1
ATOM 558 C C . ASP A 1 72 ? 3.519 -2.323 -17.597 1.00 98.44 72 ASP A C 1
ATOM 560 O O . ASP A 1 72 ? 2.627 -2.684 -18.367 1.00 98.44 72 ASP A O 1
ATOM 564 N N . VAL A 1 73 ? 3.322 -2.200 -16.283 1.00 98.50 73 VAL A N 1
ATOM 565 C CA . VAL A 1 73 ? 2.041 -2.406 -15.589 1.00 98.50 73 VAL A CA 1
ATOM 566 C C . VAL A 1 73 ? 1.552 -1.136 -14.877 1.00 98.50 73 VAL A C 1
ATOM 568 O O . VAL A 1 73 ? 0.706 -1.190 -13.978 1.00 98.50 73 VAL A O 1
ATOM 571 N N . THR A 1 74 ? 2.071 0.032 -15.263 1.00 98.62 74 THR A N 1
ATOM 572 C CA . THR A 1 74 ? 1.781 1.332 -14.637 1.00 98.62 74 THR A CA 1
ATOM 573 C C . THR A 1 74 ? 0.285 1.639 -14.604 1.00 98.62 74 THR A C 1
ATOM 575 O O . THR A 1 74 ? -0.239 2.077 -13.576 1.00 98.62 74 THR A O 1
ATOM 578 N N . GLU A 1 75 ? -0.436 1.371 -15.696 1.00 98.50 75 GLU A N 1
ATOM 579 C CA . GLU A 1 75 ? -1.871 1.656 -15.794 1.00 98.50 75 GLU A CA 1
ATOM 580 C C . GLU A 1 75 ? -2.698 0.840 -14.795 1.00 98.50 75 GLU A C 1
ATOM 582 O O . GLU A 1 75 ? -3.614 1.368 -14.158 1.00 98.50 75 GLU A O 1
ATOM 587 N N . GLN A 1 76 ? -2.357 -0.435 -14.601 1.00 98.62 76 GLN A N 1
ATOM 588 C CA . GLN A 1 76 ? -3.022 -1.320 -13.651 1.00 98.62 76 GLN A CA 1
ATOM 589 C C . GLN A 1 76 ? -2.783 -0.834 -12.217 1.00 98.62 76 GLN A C 1
ATOM 591 O O . GLN A 1 76 ? -3.721 -0.784 -11.417 1.00 98.62 76 GLN A O 1
ATOM 596 N N . PHE A 1 77 ? -1.563 -0.409 -11.886 1.00 98.69 77 PHE A N 1
ATOM 597 C CA . PHE A 1 77 ? -1.255 0.159 -10.570 1.00 98.69 77 PHE A CA 1
ATOM 598 C C . PHE A 1 77 ? -1.986 1.489 -10.329 1.00 98.69 77 PHE A C 1
ATOM 600 O O . PHE A 1 77 ? -2.618 1.664 -9.284 1.00 98.69 77 PHE A O 1
ATOM 607 N N . ALA A 1 78 ? -1.993 2.394 -11.311 1.00 98.75 78 ALA A N 1
ATOM 608 C CA . ALA A 1 78 ? -2.713 3.665 -11.231 1.00 98.75 78 ALA A CA 1
ATOM 609 C C . ALA A 1 78 ? -4.235 3.470 -11.109 1.00 98.75 78 ALA A C 1
ATOM 611 O O . ALA A 1 78 ? -4.901 4.157 -10.328 1.00 98.75 78 ALA A O 1
ATOM 612 N N . LYS A 1 79 ? -4.809 2.508 -11.841 1.00 98.81 79 LYS A N 1
ATOM 613 C CA . LYS A 1 79 ? -6.223 2.127 -11.725 1.00 98.81 79 LYS A CA 1
ATOM 614 C C . LYS A 1 79 ? -6.541 1.598 -10.324 1.00 98.81 79 LYS A C 1
ATOM 616 O O . LYS A 1 79 ? -7.542 2.011 -9.739 1.00 98.81 79 LYS A O 1
ATOM 621 N N . GLY A 1 80 ? -5.684 0.738 -9.774 1.00 98.75 80 GLY A N 1
ATOM 622 C CA . GLY A 1 80 ? -5.811 0.212 -8.413 1.00 98.75 80 GLY A CA 1
ATOM 623 C C . GLY A 1 80 ? -5.817 1.313 -7.355 1.00 98.75 80 GLY A C 1
ATOM 624 O O . GLY A 1 80 ? -6.707 1.352 -6.505 1.00 98.75 80 GLY A O 1
ATOM 625 N N . ALA A 1 81 ? -4.880 2.257 -7.465 1.00 98.81 81 ALA A N 1
ATOM 626 C CA . ALA A 1 81 ? -4.797 3.421 -6.589 1.00 98.81 81 ALA A CA 1
ATOM 627 C C . ALA A 1 81 ? -6.077 4.274 -6.638 1.00 98.81 81 ALA A C 1
ATOM 629 O O . ALA A 1 81 ? -6.634 4.622 -5.597 1.00 98.81 81 ALA A O 1
ATOM 630 N N . LYS A 1 82 ? -6.603 4.559 -7.838 1.00 98.88 82 LYS A N 1
ATOM 631 C CA . LYS A 1 82 ? -7.859 5.314 -8.011 1.00 98.88 82 LYS A CA 1
ATOM 632 C C . LYS A 1 82 ? -9.061 4.602 -7.383 1.00 98.88 82 LYS A C 1
ATOM 634 O O . LYS A 1 82 ? -9.924 5.258 -6.801 1.00 98.88 82 LYS A O 1
ATOM 639 N N . ILE A 1 83 ? -9.127 3.272 -7.480 1.00 98.81 83 ILE A N 1
ATOM 640 C CA . ILE A 1 83 ? -10.177 2.475 -6.827 1.00 98.81 83 ILE A CA 1
ATOM 641 C C . ILE A 1 83 ? -10.038 2.557 -5.301 1.00 98.81 83 ILE A C 1
ATOM 643 O O . ILE A 1 83 ? -11.038 2.769 -4.618 1.00 98.81 83 ILE A O 1
ATOM 647 N N . ALA A 1 84 ? -8.817 2.464 -4.766 1.00 98.88 84 ALA A N 1
ATOM 648 C CA . ALA A 1 84 ? -8.557 2.621 -3.335 1.00 98.88 84 ALA A CA 1
ATOM 649 C C . ALA A 1 84 ? -8.991 3.998 -2.812 1.00 98.88 84 ALA A C 1
ATOM 651 O O . ALA A 1 84 ? -9.695 4.079 -1.806 1.00 98.88 84 ALA A O 1
ATOM 652 N N . LEU A 1 85 ? -8.647 5.070 -3.530 1.00 98.88 85 LEU A N 1
ATOM 653 C CA . LEU A 1 85 ? -9.085 6.425 -3.197 1.00 98.88 85 LEU A CA 1
ATOM 654 C C . LEU A 1 85 ? -10.615 6.540 -3.197 1.00 98.88 85 LEU A C 1
ATOM 656 O O . LEU A 1 85 ? -11.188 7.097 -2.262 1.00 98.88 85 LEU A O 1
ATOM 660 N N . ARG A 1 86 ? -11.286 5.971 -4.205 1.00 98.75 86 ARG A N 1
ATOM 661 C CA . ARG A 1 86 ? -12.752 5.969 -4.278 1.00 98.75 86 ARG A CA 1
ATOM 662 C C . ARG A 1 86 ? -13.379 5.250 -3.084 1.00 98.75 86 ARG A C 1
ATOM 664 O O . ARG A 1 86 ? -14.324 5.781 -2.511 1.00 98.75 86 ARG A O 1
ATOM 671 N N . LEU A 1 87 ? -12.843 4.096 -2.675 1.00 98.56 87 LEU A N 1
ATOM 672 C CA . LEU A 1 87 ? -13.307 3.400 -1.469 1.00 98.56 87 LEU A CA 1
ATOM 673 C C . LEU A 1 87 ? -13.148 4.275 -0.225 1.00 98.56 87 LEU A C 1
ATOM 675 O O . LEU A 1 87 ? -14.059 4.333 0.602 1.00 98.56 87 LEU A O 1
ATOM 679 N N . CYS A 1 88 ? -12.026 4.990 -0.105 1.00 98.75 88 CYS A N 1
ATOM 680 C CA . CYS A 1 88 ? -11.828 5.913 1.004 1.00 98.75 88 CYS A CA 1
ATOM 681 C C . CYS A 1 88 ? -12.863 7.037 1.009 1.00 98.75 88 CYS A C 1
ATOM 683 O O . CYS A 1 88 ? -13.475 7.287 2.043 1.00 98.75 88 CYS A O 1
ATOM 685 N N . GLN A 1 89 ? -13.120 7.658 -0.141 1.00 98.50 89 GLN A N 1
ATOM 686 C CA . GLN A 1 89 ? -14.123 8.716 -0.282 1.00 98.50 89 GLN A CA 1
ATOM 687 C C . GLN A 1 89 ? -15.537 8.206 0.038 1.00 98.50 89 GLN A C 1
ATOM 689 O O . GLN A 1 89 ? -16.243 8.806 0.841 1.00 98.50 89 GLN A O 1
ATOM 694 N N . GLN A 1 90 ? -15.932 7.057 -0.518 1.00 98.31 90 GLN A N 1
ATOM 695 C CA . GLN A 1 90 ? -17.252 6.450 -0.298 1.00 98.31 90 GLN A CA 1
ATOM 696 C C . GLN A 1 90 ? -17.512 6.090 1.169 1.00 98.31 90 GLN A C 1
ATOM 698 O O . GLN A 1 90 ? -18.653 6.119 1.630 1.00 98.31 90 GLN A O 1
ATOM 703 N N . HIS A 1 91 ? -16.464 5.726 1.906 1.00 98.00 91 HIS A N 1
ATOM 704 C CA . HIS A 1 91 ? -16.562 5.320 3.304 1.00 98.00 91 HIS A CA 1
ATOM 705 C C . HIS A 1 91 ? -16.079 6.382 4.299 1.00 98.00 91 HIS A C 1
ATOM 707 O O . HIS A 1 91 ? -16.022 6.081 5.493 1.00 98.00 91 HIS A O 1
ATOM 713 N N . ASN A 1 92 ? -15.767 7.599 3.838 1.00 97.44 92 ASN A N 1
ATOM 714 C CA . ASN A 1 92 ? -15.194 8.682 4.645 1.00 97.44 92 ASN A CA 1
ATOM 715 C C . ASN A 1 92 ? -13.964 8.232 5.466 1.00 97.44 92 ASN A C 1
ATOM 717 O O . ASN A 1 92 ? -13.846 8.515 6.658 1.00 97.44 92 ASN A O 1
ATOM 721 N N . ILE A 1 93 ? -13.066 7.470 4.838 1.00 98.44 93 ILE A N 1
ATOM 722 C CA . ILE A 1 93 ? -11.829 6.966 5.445 1.00 98.44 93 ILE A CA 1
ATOM 723 C C . ILE A 1 93 ? -10.739 8.027 5.331 1.00 98.44 93 ILE A C 1
ATOM 725 O O . ILE A 1 93 ? -10.458 8.519 4.242 1.00 98.44 93 ILE A O 1
ATOM 729 N N . GLN A 1 94 ? -10.078 8.309 6.452 1.00 98.25 94 GLN A N 1
ATOM 730 C CA . GLN A 1 94 ? -8.941 9.236 6.538 1.00 98.25 94 GLN A CA 1
ATOM 731 C C . GLN A 1 94 ? -7.627 8.540 6.920 1.00 98.25 94 GLN A C 1
ATOM 733 O O . GLN A 1 94 ? -6.570 9.160 6.865 1.00 98.25 94 GLN A O 1
ATOM 738 N N . LEU A 1 95 ? -7.685 7.260 7.307 1.00 98.62 95 LEU A N 1
ATOM 739 C CA . LEU A 1 95 ? -6.545 6.479 7.784 1.00 98.62 95 LEU A CA 1
ATOM 740 C C . LEU A 1 95 ? -6.425 5.189 6.968 1.00 98.62 95 LEU A C 1
ATOM 742 O O . LEU A 1 95 ? -7.417 4.482 6.769 1.00 98.62 95 LEU A O 1
ATOM 746 N N . ALA A 1 96 ? -5.215 4.851 6.532 1.00 98.75 96 ALA A N 1
ATOM 747 C CA . ALA A 1 96 ? -4.930 3.605 5.831 1.00 98.75 96 ALA A CA 1
ATOM 748 C C . ALA A 1 96 ? -3.772 2.841 6.488 1.00 98.75 96 ALA A C 1
ATOM 750 O O . ALA A 1 96 ? -2.781 3.444 6.888 1.00 98.75 96 ALA A O 1
ATOM 751 N N . LEU A 1 97 ? -3.887 1.514 6.562 1.00 98.75 97 LEU A N 1
ATOM 752 C CA . LEU A 1 97 ? -2.837 0.598 7.009 1.00 98.75 97 LEU A CA 1
ATOM 753 C C . LEU A 1 97 ? -2.395 -0.273 5.827 1.00 98.75 97 LEU A C 1
ATOM 755 O O . LEU A 1 97 ? -3.066 -1.245 5.462 1.00 98.75 97 LEU A O 1
ATOM 759 N N . LEU A 1 98 ? -1.279 0.087 5.200 1.00 98.69 98 LEU A N 1
ATOM 760 C CA . LEU A 1 98 ? -0.829 -0.507 3.945 1.00 98.69 98 LEU A CA 1
ATOM 761 C C . LEU A 1 98 ? 0.490 -1.276 4.093 1.00 98.69 98 LEU A C 1
ATOM 763 O O . LEU A 1 98 ? 1.312 -0.990 4.955 1.00 98.69 98 LEU A O 1
ATOM 767 N N . LYS A 1 99 ? 0.671 -2.311 3.266 1.00 98.12 99 LYS A N 1
ATOM 768 C CA . LYS A 1 99 ? 1.845 -3.190 3.320 1.00 98.12 99 LYS A CA 1
ATOM 769 C C . LYS A 1 99 ? 3.130 -2.481 2.883 1.00 98.12 99 LYS A C 1
ATOM 771 O O . LYS A 1 99 ? 3.266 -2.133 1.712 1.00 98.12 99 LYS A O 1
ATOM 776 N N . GLU A 1 100 ? 4.117 -2.415 3.780 1.00 97.75 100 GLU A N 1
ATOM 777 C CA . GLU A 1 100 ? 5.407 -1.755 3.528 1.00 97.75 100 GLU A CA 1
ATOM 778 C C . GLU A 1 100 ? 6.194 -2.380 2.359 1.00 97.75 100 GLU A C 1
ATOM 780 O O . GLU A 1 100 ? 6.105 -3.593 2.115 1.00 97.75 100 GLU A O 1
ATOM 785 N N . SER A 1 101 ? 7.010 -1.559 1.688 1.00 96.94 101 SER A N 1
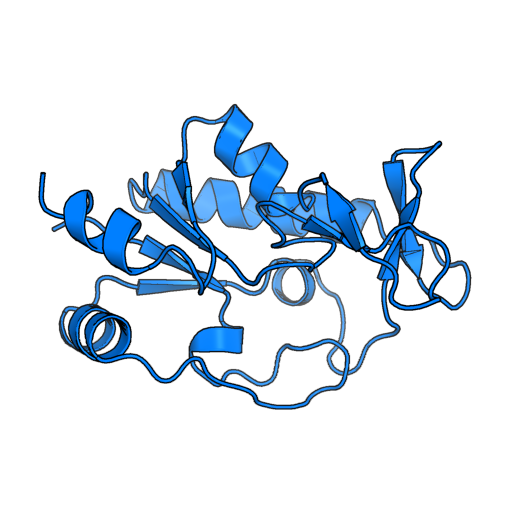ATOM 786 C CA . SER A 1 101 ? 7.918 -1.926 0.584 1.00 96.94 101 SER A CA 1
ATOM 787 C C . SER A 1 101 ? 7.256 -2.375 -0.728 1.00 96.94 101 SER A C 1
ATOM 789 O O . SER A 1 101 ? 7.961 -2.669 -1.687 1.00 96.94 101 SER A O 1
ATOM 791 N N . SER A 1 102 ? 5.924 -2.429 -0.813 1.00 96.81 102 SER A N 1
ATOM 792 C CA . SER A 1 102 ? 5.220 -2.754 -2.064 1.00 96.81 102 SER A CA 1
ATOM 793 C C . SER A 1 102 ? 5.252 -1.572 -3.050 1.00 96.81 102 SER A C 1
ATOM 795 O O . SER A 1 102 ? 5.038 -0.439 -2.618 1.00 96.81 102 SER A O 1
ATOM 797 N N . PRO A 1 103 ? 5.390 -1.807 -4.372 1.00 97.88 103 PRO A N 1
ATOM 798 C CA . PRO A 1 103 ? 5.242 -0.757 -5.393 1.00 97.88 103 PRO A CA 1
ATOM 799 C C . PRO A 1 103 ? 3.844 -0.112 -5.408 1.00 97.88 103 PRO A C 1
ATOM 801 O O . PRO A 1 103 ? 3.672 0.986 -5.922 1.00 97.88 103 PRO A O 1
ATOM 804 N N . SER A 1 104 ? 2.827 -0.760 -4.833 1.00 98.25 104 SER A N 1
ATOM 805 C CA . SER A 1 104 ? 1.507 -0.158 -4.632 1.00 98.25 104 SER A CA 1
ATOM 806 C C . SER A 1 104 ? 1.366 0.441 -3.233 1.00 98.25 104 SER A C 1
ATOM 808 O O . SER A 1 104 ? 0.945 1.586 -3.090 1.00 98.25 104 SER A O 1
ATOM 810 N N . CYS A 1 105 ? 1.678 -0.349 -2.206 1.00 98.44 105 CYS A N 1
ATOM 811 C CA . CYS A 1 105 ? 1.260 -0.100 -0.825 1.00 98.44 105 CYS A CA 1
ATOM 812 C C . CYS A 1 105 ? 2.368 0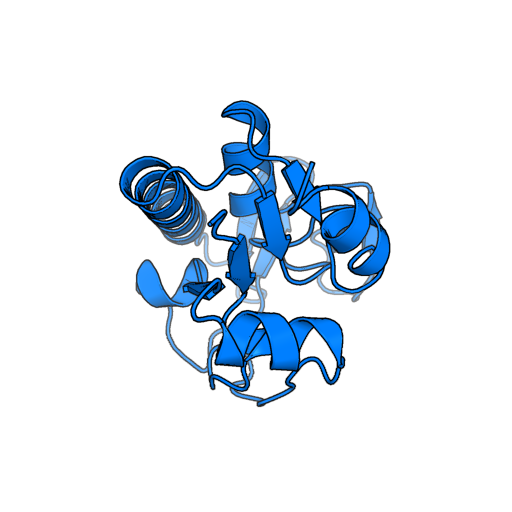.423 0.103 1.00 98.44 105 CYS A C 1
ATOM 814 O O . CYS A 1 105 ? 2.064 0.789 1.235 1.00 98.44 105 CYS A O 1
ATOM 816 N N . GLY A 1 106 ? 3.633 0.441 -0.332 1.00 97.81 106 GLY A N 1
ATOM 817 C CA . GLY A 1 106 ? 4.753 0.914 0.486 1.00 97.81 106 GLY A CA 1
ATOM 818 C C . GLY A 1 106 ? 4.537 2.358 0.926 1.00 97.81 106 GLY A C 1
ATOM 819 O O . GLY A 1 106 ? 4.081 3.177 0.128 1.00 97.81 106 GLY A O 1
ATOM 820 N N . SER A 1 107 ? 4.802 2.671 2.193 1.00 97.25 107 SER A N 1
ATOM 821 C CA . SER A 1 107 ? 4.530 3.999 2.758 1.00 97.25 107 SER A CA 1
ATOM 822 C C . SER A 1 107 ? 5.788 4.759 3.145 1.00 97.25 107 SER A C 1
ATOM 824 O O . SER A 1 107 ? 5.772 5.987 3.127 1.00 97.25 107 SER A O 1
ATOM 826 N N . ASN A 1 108 ? 6.862 4.056 3.496 1.00 97.50 108 ASN A N 1
ATOM 827 C CA . ASN A 1 108 ? 8.144 4.674 3.841 1.00 97.50 108 ASN A CA 1
ATOM 828 C C . ASN A 1 108 ? 9.269 4.194 2.927 1.00 97.50 108 ASN A C 1
ATOM 830 O O . ASN A 1 108 ? 10.232 4.920 2.682 1.00 97.50 108 ASN A O 1
ATOM 834 N N . THR A 1 109 ? 9.154 2.956 2.440 1.00 98.25 109 THR A N 1
ATOM 835 C CA . THR A 1 109 ? 10.135 2.364 1.534 1.00 98.25 109 THR A CA 1
ATOM 836 C C . THR A 1 109 ? 9.460 1.688 0.355 1.00 98.25 109 THR A C 1
ATOM 838 O O . THR A 1 109 ? 8.325 1.217 0.457 1.00 98.25 109 THR A O 1
ATOM 841 N N . ILE A 1 110 ? 10.210 1.573 -0.735 1.00 98.38 110 ILE A N 1
ATOM 842 C CA . ILE A 1 110 ? 9.936 0.736 -1.909 1.00 98.38 110 ILE A CA 1
ATOM 843 C C . ILE A 1 110 ? 11.239 0.046 -2.330 1.00 98.38 110 ILE A C 1
ATOM 845 O O . ILE A 1 110 ? 12.310 0.380 -1.817 1.00 98.38 110 ILE A O 1
ATOM 849 N N . TYR A 1 111 ? 11.158 -0.933 -3.227 1.00 98.44 111 TYR A N 1
ATOM 850 C CA . TYR A 1 111 ? 12.353 -1.486 -3.864 1.00 98.44 111 TYR A CA 1
ATOM 851 C C . TYR A 1 111 ? 12.941 -0.508 -4.891 1.00 98.44 111 TYR A C 1
ATOM 853 O O . TYR A 1 111 ? 12.235 0.377 -5.375 1.00 98.44 111 TYR A O 1
ATOM 861 N N . ASP A 1 112 ? 14.234 -0.642 -5.176 1.00 97.56 112 ASP A N 1
ATOM 862 C CA . ASP A 1 112 ? 15.024 0.328 -5.945 1.00 97.56 112 ASP A CA 1
ATOM 863 C C . ASP A 1 112 ? 14.867 0.254 -7.475 1.00 97.56 112 ASP A C 1
ATOM 865 O O . ASP A 1 112 ? 15.485 1.047 -8.184 1.00 97.56 112 ASP A O 1
ATOM 869 N N . GLY A 1 113 ? 14.055 -0.674 -7.990 1.00 97.38 113 GLY A N 1
ATOM 870 C CA . GLY A 1 113 ? 13.840 -0.875 -9.423 1.00 97.38 113 GLY A CA 1
ATOM 871 C C . GLY A 1 113 ? 14.839 -1.840 -10.063 1.00 97.38 113 GLY A C 1
ATOM 872 O O . GLY A 1 113 ? 14.737 -2.119 -11.255 1.00 97.38 113 GLY A O 1
ATOM 873 N N . THR A 1 114 ? 15.813 -2.359 -9.305 1.00 97.00 114 THR A N 1
ATOM 874 C CA . THR A 1 114 ? 16.854 -3.257 -9.831 1.00 97.00 114 THR A CA 1
ATOM 875 C C . THR A 1 114 ? 16.525 -4.738 -9.667 1.00 97.00 114 THR A C 1
ATOM 877 O O . THR A 1 114 ? 17.294 -5.581 -10.134 1.00 97.00 114 THR A O 1
ATOM 880 N N . PHE A 1 115 ? 15.431 -5.081 -8.974 1.00 97.00 115 PHE A N 1
ATOM 881 C CA . PHE A 1 115 ? 15.066 -6.459 -8.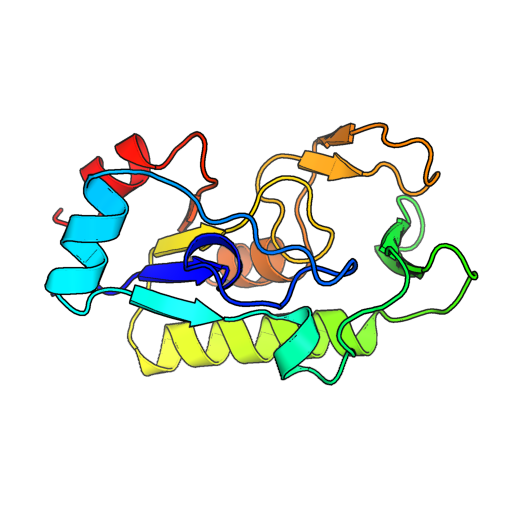614 1.00 97.00 115 PHE A CA 1
ATOM 882 C C . PHE A 1 115 ? 16.112 -7.196 -7.758 1.00 97.00 115 PHE A C 1
ATOM 884 O O . PHE A 1 115 ? 16.089 -8.422 -7.637 1.00 97.00 115 PHE A O 1
ATOM 891 N N . ARG A 1 116 ? 17.020 -6.462 -7.097 1.00 96.69 116 ARG A N 1
ATOM 892 C CA . ARG A 1 116 ? 18.041 -7.014 -6.180 1.00 96.69 116 ARG A CA 1
ATOM 893 C C . ARG A 1 116 ? 17.609 -7.009 -4.716 1.00 96.69 116 ARG A C 1
ATOM 895 O O . ARG A 1 116 ? 18.437 -7.193 -3.827 1.00 96.69 116 ARG A O 1
ATOM 902 N N . GLN A 1 117 ? 16.315 -6.801 -4.464 1.00 95.62 117 GLN A N 1
ATOM 903 C CA . GLN A 1 117 ? 15.718 -6.706 -3.128 1.00 95.62 117 GLN A CA 1
ATOM 904 C C . GLN A 1 117 ? 16.281 -5.563 -2.265 1.00 95.62 117 GLN A C 1
ATOM 906 O O . GLN A 1 117 ? 16.113 -5.570 -1.043 1.00 95.62 117 GLN A O 1
ATOM 911 N N . GLN A 1 118 ? 16.910 -4.567 -2.892 1.00 97.31 118 GLN A N 1
ATOM 912 C CA . GLN A 1 118 ? 17.379 -3.362 -2.220 1.00 97.31 118 GLN A CA 1
ATOM 913 C C . GLN A 1 118 ? 16.226 -2.385 -2.035 1.00 97.31 118 GLN A C 1
ATOM 915 O O . GLN A 1 118 ? 15.378 -2.237 -2.912 1.00 97.31 118 GLN A O 1
ATOM 920 N N . LYS A 1 119 ? 16.180 -1.741 -0.868 1.00 97.62 119 LYS A N 1
ATOM 921 C CA . LYS A 1 119 ? 15.113 -0.808 -0.503 1.00 97.62 119 LYS A CA 1
ATOM 922 C C . LYS A 1 119 ? 15.638 0.613 -0.456 1.00 97.62 119 LYS A C 1
ATOM 924 O O . LYS A 1 119 ? 16.715 0.861 0.078 1.00 97.62 119 LYS A O 1
ATOM 929 N N . ILE A 1 120 ? 14.819 1.535 -0.933 1.00 97.69 120 ILE A N 1
ATOM 930 C CA . ILE A 1 120 ? 15.061 2.974 -0.890 1.00 97.69 120 ILE A CA 1
ATOM 931 C C . ILE A 1 120 ? 13.893 3.679 -0.204 1.00 97.69 120 ILE A C 1
ATOM 933 O O . ILE A 1 120 ? 12.788 3.135 -0.114 1.00 97.69 120 ILE A O 1
ATOM 937 N N . ILE A 1 121 ? 14.141 4.896 0.281 1.00 97.94 121 ILE A N 1
ATOM 938 C CA . ILE A 1 121 ? 13.074 5.780 0.757 1.00 97.94 121 ILE A CA 1
ATOM 939 C C . ILE A 1 121 ? 12.167 6.106 -0.427 1.00 97.94 121 ILE A C 1
ATOM 941 O O . ILE A 1 121 ? 12.633 6.515 -1.491 1.00 97.94 121 ILE A O 1
ATOM 945 N N . GLY A 1 122 ? 10.868 5.918 -0.233 1.00 97.50 122 GLY A N 1
ATOM 946 C CA . GLY A 1 122 ? 9.873 6.151 -1.265 1.00 97.50 122 GLY A CA 1
ATOM 947 C C . GLY A 1 122 ? 8.521 5.575 -0.881 1.00 97.50 122 GLY A C 1
ATOM 948 O O . GLY A 1 122 ? 8.344 4.986 0.184 1.00 97.50 122 GLY A O 1
ATOM 949 N N . GLU A 1 123 ? 7.555 5.745 -1.769 1.00 98.31 123 GLU A N 1
ATOM 950 C CA . GLU A 1 123 ? 6.178 5.326 -1.550 1.00 98.31 123 GLU A CA 1
ATOM 951 C C . GLU A 1 123 ? 5.608 4.667 -2.801 1.00 98.31 123 GLU A C 1
ATOM 953 O O . GLU A 1 123 ? 5.981 4.987 -3.930 1.00 98.31 123 GLU A O 1
ATOM 958 N N . GLY A 1 124 ? 4.706 3.715 -2.580 1.00 98.69 124 GLY A N 1
ATOM 959 C CA . GLY A 1 124 ? 3.991 3.040 -3.645 1.00 98.69 124 GLY A CA 1
ATOM 960 C C . GLY A 1 124 ? 2.922 3.930 -4.277 1.00 98.69 124 GLY A C 1
ATOM 961 O O . GLY A 1 124 ? 2.461 4.908 -3.685 1.00 98.69 124 GLY A O 1
ATOM 962 N N . VAL A 1 125 ? 2.478 3.547 -5.474 1.00 98.75 125 VAL A N 1
ATOM 963 C CA . VAL A 1 125 ? 1.519 4.314 -6.287 1.00 98.75 125 VAL A CA 1
ATOM 964 C C . VAL A 1 125 ? 0.207 4.586 -5.542 1.00 98.75 125 VAL A C 1
ATOM 966 O O . VAL A 1 125 ? -0.330 5.691 -5.618 1.00 98.75 125 VAL A O 1
ATOM 969 N N . THR A 1 126 ? -0.306 3.606 -4.789 1.00 98.88 126 THR A N 1
ATOM 970 C CA . THR A 1 126 ? -1.530 3.789 -3.995 1.00 98.88 126 THR A CA 1
ATOM 971 C C . THR A 1 126 ? -1.280 4.715 -2.815 1.00 98.88 126 THR A C 1
ATOM 973 O O . THR A 1 126 ? -2.049 5.649 -2.615 1.00 98.88 126 THR A O 1
ATOM 976 N N . THR A 1 127 ? -0.203 4.501 -2.055 1.00 98.88 127 THR A N 1
ATOM 977 C CA . THR A 1 127 ? 0.140 5.356 -0.908 1.00 98.88 127 THR A CA 1
ATOM 978 C C . THR A 1 127 ? 0.269 6.819 -1.315 1.00 98.88 127 THR A C 1
ATOM 980 O O . THR A 1 127 ? -0.353 7.672 -0.681 1.00 98.88 127 THR A O 1
ATOM 983 N N . LYS A 1 128 ? 1.009 7.092 -2.396 1.00 98.75 128 LYS A N 1
ATOM 984 C CA . LYS A 1 128 ? 1.192 8.440 -2.934 1.00 98.75 128 LYS A CA 1
ATOM 985 C C . LYS A 1 128 ? -0.144 9.124 -3.211 1.00 98.75 128 LYS A C 1
ATOM 987 O O . LYS A 1 128 ? -0.424 10.183 -2.656 1.00 98.75 128 LYS A O 1
ATOM 992 N N . LEU A 1 129 ? -1.007 8.475 -3.997 1.00 98.88 129 LEU A N 1
ATOM 993 C CA . LEU A 1 129 ? -2.302 9.046 -4.369 1.00 98.88 129 LEU A CA 1
ATOM 994 C C . LEU A 1 129 ? -3.197 9.303 -3.147 1.00 98.88 129 LEU A C 1
ATOM 996 O O . LEU A 1 129 ? -3.882 10.322 -3.088 1.00 98.88 129 LEU A O 1
ATOM 1000 N N . LEU A 1 130 ? -3.210 8.391 -2.170 1.00 98.88 130 LEU A N 1
ATOM 1001 C CA . LEU A 1 130 ? -3.990 8.572 -0.943 1.00 98.88 130 LEU A CA 1
ATOM 1002 C C . LEU A 1 130 ? -3.486 9.779 -0.134 1.00 98.88 130 LEU A C 1
ATOM 1004 O O . LEU A 1 130 ? -4.299 10.600 0.295 1.00 98.88 130 LEU A O 1
ATOM 1008 N N . ARG A 1 131 ? -2.165 9.928 0.022 1.00 98.75 131 ARG A N 1
ATOM 1009 C CA . ARG A 1 131 ? -1.549 11.065 0.727 1.00 98.75 131 ARG A CA 1
ATOM 1010 C C . ARG A 1 131 ? -1.836 12.399 0.048 1.00 98.75 131 ARG A C 1
ATOM 1012 O O . ARG A 1 131 ? -2.203 13.351 0.731 1.00 98.75 131 ARG A O 1
ATOM 1019 N N . GLU A 1 132 ? -1.757 12.453 -1.282 1.00 98.69 132 GLU A N 1
ATOM 1020 C CA . GLU A 1 132 ? -2.126 13.636 -2.079 1.00 98.69 132 GLU A CA 1
ATOM 1021 C C . GLU A 1 132 ? -3.582 14.083 -1.839 1.00 98.69 132 GLU A C 1
ATOM 1023 O O . GLU A 1 132 ? -3.902 15.257 -2.000 1.00 98.69 132 GLU A O 1
ATOM 1028 N N . HIS A 1 133 ? -4.454 13.168 -1.403 1.00 98.75 133 HIS A N 1
ATOM 1029 C CA . HIS A 1 133 ? -5.861 13.434 -1.087 1.00 98.75 133 HIS A CA 1
ATOM 1030 C C . HIS A 1 133 ? -6.140 13.509 0.425 1.00 98.75 133 HIS A C 1
ATOM 1032 O O . HIS A 1 133 ? -7.283 13.353 0.856 1.00 98.75 133 HIS A O 1
ATOM 1038 N N . GLY A 1 134 ? -5.109 13.748 1.240 1.00 98.44 134 GLY A N 1
ATOM 1039 C CA . GLY A 1 134 ? -5.248 13.999 2.677 1.00 98.44 134 GLY A CA 1
ATOM 1040 C C . GLY A 1 134 ? -5.497 12.754 3.532 1.00 98.44 134 GLY A C 1
ATOM 1041 O O . GLY A 1 134 ? -5.869 12.883 4.697 1.00 98.44 134 GLY A O 1
ATOM 1042 N N . ILE A 1 135 ? -5.300 11.551 2.988 1.00 98.75 135 ILE A N 1
ATOM 1043 C CA . ILE A 1 135 ? -5.401 10.300 3.748 1.00 98.75 135 ILE A CA 1
ATOM 1044 C C . ILE A 1 135 ? -4.038 9.988 4.364 1.00 98.75 135 ILE A C 1
ATOM 1046 O O . ILE A 1 135 ? -3.021 9.920 3.671 1.00 98.75 135 ILE A O 1
ATOM 1050 N N . ILE A 1 136 ? -4.017 9.751 5.674 1.00 98.50 136 ILE A N 1
ATOM 1051 C CA . ILE A 1 136 ? -2.800 9.401 6.406 1.00 98.50 136 ILE A CA 1
ATOM 1052 C C . ILE A 1 136 ? -2.550 7.900 6.244 1.00 98.50 136 ILE A C 1
ATOM 1054 O O . ILE A 1 136 ? -3.400 7.073 6.583 1.00 98.50 136 ILE A O 1
ATOM 1058 N N . VAL A 1 137 ? -1.378 7.543 5.718 1.00 98.75 137 VAL A N 1
ATOM 1059 C CA . VAL A 1 137 ? -1.005 6.153 5.422 1.00 98.75 137 VAL A CA 1
ATOM 1060 C C . VAL A 1 137 ? 0.086 5.676 6.378 1.00 98.75 137 VAL A C 1
ATOM 1062 O O . VAL A 1 137 ? 1.176 6.249 6.413 1.00 98.75 137 VAL A O 1
ATOM 1065 N N . PHE A 1 138 ? -0.215 4.595 7.094 1.00 98.62 138 PHE A N 1
ATOM 1066 C CA . PHE A 1 138 ? 0.654 3.874 8.023 1.00 98.62 138 PHE A CA 1
ATOM 1067 C C . PHE A 1 138 ? 1.064 2.523 7.431 1.00 98.62 138 PHE A C 1
ATOM 1069 O O . PHE A 1 138 ? 0.357 1.974 6.580 1.00 98.62 138 PHE A O 1
ATOM 1076 N N . CYS A 1 139 ? 2.154 1.950 7.939 1.00 98.19 139 CYS A N 1
ATOM 1077 C CA . CYS A 1 139 ? 2.533 0.567 7.659 1.00 98.19 139 CYS A CA 1
ATOM 1078 C C . CYS A 1 139 ? 2.368 -0.326 8.884 1.00 98.19 139 CYS A C 1
ATOM 1080 O O . CYS A 1 139 ? 2.021 0.132 9.973 1.00 98.19 139 CYS A O 1
ATOM 1082 N N . GLU A 1 140 ? 2.651 -1.619 8.721 1.00 97.38 140 GLU A N 1
ATOM 1083 C CA . GLU A 1 140 ? 2.592 -2.582 9.821 1.00 97.38 140 GLU A CA 1
ATOM 1084 C C . GLU A 1 140 ? 3.450 -2.193 11.040 1.00 97.38 140 GLU A C 1
ATOM 1086 O O . GLU A 1 140 ? 3.116 -2.582 12.156 1.00 97.38 140 GLU A O 1
ATOM 1091 N N . ASN A 1 141 ? 4.512 -1.402 10.846 1.00 96.88 141 ASN A N 1
ATOM 1092 C CA . ASN A 1 141 ? 5.416 -0.980 11.918 1.00 96.88 141 ASN A CA 1
ATOM 1093 C C . ASN A 1 141 ? 4.897 0.237 12.702 1.00 96.88 141 ASN A C 1
ATOM 1095 O O . ASN A 1 141 ? 5.362 0.469 13.812 1.00 96.88 141 ASN A O 1
ATOM 1099 N N . SER A 1 142 ? 3.940 0.996 12.156 1.00 97.19 142 SER A N 1
ATOM 1100 C CA . SER A 1 142 ? 3.358 2.194 12.783 1.00 97.19 142 SER A CA 1
ATOM 1101 C C . SER A 1 142 ? 1.882 2.009 13.166 1.00 97.19 142 SER A C 1
ATOM 1103 O O . SER A 1 142 ? 1.123 2.968 13.305 1.00 97.19 142 SER A O 1
ATOM 1105 N N . ILE A 1 143 ? 1.452 0.760 13.377 1.00 97.56 143 ILE A N 1
ATOM 1106 C CA . ILE A 1 143 ? 0.063 0.429 13.733 1.00 97.56 143 ILE A CA 1
ATOM 1107 C C . ILE A 1 143 ? -0.390 1.043 15.071 1.00 97.56 143 ILE A C 1
ATOM 1109 O O . ILE A 1 143 ? -1.554 1.418 15.206 1.00 97.56 143 ILE A O 1
ATOM 1113 N N . GLU A 1 144 ? 0.515 1.192 16.040 1.00 97.50 144 GLU A N 1
ATOM 1114 C CA . GLU A 1 144 ? 0.221 1.831 17.333 1.00 97.50 144 GLU A CA 1
ATOM 1115 C C . GLU A 1 144 ? -0.042 3.338 17.175 1.00 97.50 144 GLU A C 1
ATOM 1117 O O . GLU A 1 144 ? -0.937 3.897 17.808 1.00 97.50 144 GLU A O 1
ATOM 1122 N N . GLU A 1 145 ? 0.675 4.003 16.265 1.00 97.75 145 GLU A N 1
ATOM 1123 C CA . GLU A 1 145 ? 0.436 5.414 15.942 1.00 97.75 145 GLU A CA 1
ATOM 1124 C C . GLU A 1 145 ? -0.930 5.609 15.279 1.00 97.75 145 GLU A C 1
ATOM 1126 O O . GLU A 1 145 ? -1.641 6.565 15.597 1.00 97.75 145 GLU A O 1
ATOM 1131 N N . LEU A 1 146 ? -1.334 4.677 14.406 1.00 97.81 146 LEU A N 1
ATOM 1132 C CA . LEU A 1 146 ? -2.682 4.656 13.834 1.00 97.81 146 LEU A CA 1
ATOM 1133 C C . LEU A 1 146 ? -3.731 4.513 14.945 1.00 97.81 146 LEU A C 1
ATOM 1135 O O . LEU A 1 146 ? -4.721 5.251 14.963 1.00 97.81 146 LEU A O 1
ATOM 1139 N N . ALA A 1 147 ? -3.513 3.599 15.896 1.00 97.25 147 ALA A N 1
ATOM 1140 C CA . ALA A 1 147 ? -4.417 3.391 17.026 1.00 97.25 147 ALA A CA 1
ATOM 1141 C C . ALA A 1 147 ? -4.574 4.649 17.891 1.00 97.25 147 ALA A C 1
ATOM 1143 O O . ALA A 1 147 ? -5.682 4.971 18.315 1.00 97.25 147 ALA A O 1
ATOM 1144 N N . ALA A 1 148 ? -3.501 5.419 18.073 1.00 96.19 148 ALA A N 1
ATOM 1145 C CA . ALA A 1 148 ? -3.546 6.695 18.778 1.00 96.19 148 ALA A CA 1
ATOM 1146 C C . ALA A 1 148 ? -4.325 7.799 18.030 1.00 96.19 148 ALA A C 1
ATOM 1148 O O . ALA A 1 148 ? -4.552 8.866 18.603 1.00 96.19 148 ALA A O 1
ATOM 1149 N N . GLN A 1 149 ? -4.709 7.595 16.764 1.00 95.38 149 GLN A N 1
ATOM 1150 C CA . GLN A 1 149 ? -5.419 8.585 15.941 1.00 95.38 149 GLN A CA 1
ATOM 1151 C C . GLN A 1 149 ? -6.856 8.194 15.587 1.00 95.38 149 GLN A C 1
ATOM 1153 O O . GLN A 1 149 ? -7.685 9.075 15.372 1.00 95.38 149 GLN A O 1
ATOM 1158 N N . ILE A 1 150 ? -7.179 6.901 15.521 1.00 93.88 150 ILE A N 1
ATOM 1159 C CA . ILE A 1 150 ? -8.480 6.443 15.011 1.00 93.88 150 ILE A CA 1
ATOM 1160 C C . ILE A 1 150 ? -9.687 6.865 15.862 1.00 93.88 150 ILE A C 1
ATOM 1162 O O . ILE A 1 150 ? -10.781 7.017 15.320 1.00 93.88 150 ILE A O 1
ATOM 1166 N N . ASP A 1 151 ? -9.502 7.068 17.165 1.00 85.88 151 ASP A N 1
ATOM 1167 C CA . ASP A 1 151 ? -10.572 7.472 18.089 1.00 85.88 151 ASP A CA 1
ATOM 1168 C C . ASP A 1 151 ? -10.411 8.913 18.618 1.00 85.88 151 ASP A C 1
ATOM 1170 O O . ASP A 1 151 ? -11.177 9.330 19.484 1.00 85.88 151 ASP A O 1
ATOM 1174 N N . LYS A 1 152 ? -9.449 9.679 18.084 1.00 81.00 152 LYS A N 1
ATOM 1175 C CA . LYS A 1 152 ? -9.412 11.145 18.235 1.00 81.00 152 LYS A CA 1
ATOM 1176 C C . LYS A 1 152 ? -10.448 11.784 17.324 1.00 81.00 152 LYS A C 1
ATOM 1178 O O . LYS A 1 152 ? -11.069 12.786 17.717 1.00 81.00 152 LYS A O 1
#

Secondary structure (DSSP, 8-state):
---EEEEGGGGT-S-STT--------HHHHHHHHTT-EEEE-HHHHHT--SS---EEE-TTT--EEETTS-B-HHHHHHHHHHHHHHHHHTT--EEE--TB-TTT-SSEEE-SSSS--EEE---HHHHHHHHTT-EEE-GGGHHHHHHHHT-